Protein AF-A0A1Y6GDT4-F1 (afdb_monomer_lite)

Sequence (43 aa):
MRLQMLNGLSIVTLTMTFGEKTIEVNNVLLDTGCAAIIFTQIF

Radius of gyration: 11.56 Å; chains: 1; bounding box: 30×21×27 Å

pLDDT: mean 89.31, std 10.87, range [46.19, 96.69]

Structure (mmCIF, N/CA/C/O backbone):
data_AF-A0A1Y6GDT4-F1
#
_entry.id   AF-A0A1Y6GDT4-F1
#
loop_
_atom_site.group_PDB
_atom_site.id
_atom_site.type_symbol
_atom_site.label_atom_id
_atom_site.label_alt_id
_atom_site.label_comp_id
_atom_site.label_asym_id
_atom_site.label_entity_id
_atom_site.label_seq_id
_atom_site.pdbx_PDB_ins_code
_atom_site.Cartn_x
_atom_site.Cartn_y
_atom_site.Cartn_z
_atom_site.occupancy
_atom_site.B_iso_or_equiv
_atom_site.auth_seq_id
_atom_site.auth_comp_id
_atom_site.auth_asym_id
_atom_site.auth_atom_id
_atom_site.pdbx_PDB_model_num
ATOM 1 N N . MET A 1 1 ? -4.384 11.860 2.548 1.00 63.19 1 MET A N 1
ATOM 2 C CA . MET A 1 1 ? -3.506 11.079 1.650 1.00 63.19 1 MET A CA 1
ATOM 3 C C . MET A 1 1 ? -2.262 11.904 1.359 1.00 63.19 1 MET A C 1
ATOM 5 O O . MET A 1 1 ? -2.396 13.023 0.878 1.00 63.19 1 MET A O 1
ATOM 9 N N . ARG A 1 2 ? -1.077 11.392 1.699 1.00 81.56 2 ARG A N 1
ATOM 10 C CA . ARG A 1 2 ? 0.219 12.010 1.380 1.00 81.56 2 ARG A CA 1
ATOM 11 C C . ARG A 1 2 ? 0.959 11.054 0.452 1.00 81.56 2 ARG A C 1
ATOM 13 O O . ARG A 1 2 ? 1.146 9.902 0.831 1.00 81.56 2 ARG A O 1
ATOM 20 N N . LEU A 1 3 ? 1.327 11.517 -0.741 1.00 88.25 3 LEU A N 1
ATOM 21 C CA . LEU A 1 3 ? 2.089 10.756 -1.732 1.00 88.25 3 LEU A CA 1
ATOM 22 C C . LEU A 1 3 ? 3.500 11.329 -1.833 1.00 88.25 3 LEU A C 1
ATOM 24 O O . LEU A 1 3 ? 3.680 12.545 -1.858 1.00 88.25 3 LEU A O 1
ATOM 28 N N . GLN A 1 4 ? 4.491 10.449 -1.878 1.00 94.19 4 GLN A N 1
ATOM 29 C CA . GLN A 1 4 ? 5.896 10.800 -2.016 1.00 94.19 4 GLN A CA 1
ATOM 30 C C . GLN A 1 4 ? 6.596 9.817 -2.952 1.00 94.19 4 GLN A C 1
ATOM 32 O O . GLN A 1 4 ? 6.307 8.623 -2.949 1.00 94.19 4 GLN A O 1
ATOM 37 N N . MET A 1 5 ? 7.534 10.325 -3.746 1.00 94.44 5 MET A N 1
ATOM 38 C CA . MET A 1 5 ? 8.422 9.492 -4.548 1.00 94.44 5 MET A CA 1
ATOM 39 C C . MET A 1 5 ? 9.697 9.222 -3.755 1.00 94.44 5 MET A C 1
ATOM 41 O O . MET A 1 5 ? 10.427 10.157 -3.435 1.00 94.44 5 MET A O 1
ATOM 45 N N . LEU A 1 6 ? 9.970 7.956 -3.445 1.00 94.19 6 LEU A N 1
ATOM 46 C CA . LEU A 1 6 ? 11.187 7.519 -2.760 1.00 94.19 6 LEU A CA 1
ATOM 47 C C . LEU A 1 6 ? 11.918 6.517 -3.647 1.00 94.19 6 LEU A C 1
ATOM 49 O O . LEU A 1 6 ? 11.384 5.452 -3.936 1.00 94.19 6 LEU A O 1
ATOM 53 N N . ASN A 1 7 ? 13.129 6.855 -4.095 1.00 94.81 7 ASN A N 1
ATOM 54 C CA . ASN A 1 7 ? 13.954 5.989 -4.951 1.00 94.81 7 ASN A CA 1
ATOM 55 C C . ASN A 1 7 ? 13.213 5.457 -6.197 1.00 94.81 7 ASN A C 1
ATOM 57 O O . ASN A 1 7 ? 13.388 4.310 -6.591 1.00 94.81 7 ASN A O 1
ATOM 61 N N . GLY A 1 8 ? 12.348 6.282 -6.798 1.00 94.06 8 GLY A N 1
ATOM 62 C CA . GLY A 1 8 ? 11.543 5.889 -7.961 1.00 94.06 8 GLY A CA 1
ATOM 63 C C . GLY A 1 8 ? 10.265 5.107 -7.634 1.00 94.06 8 GLY A C 1
ATOM 64 O O . GLY A 1 8 ? 9.522 4.779 -8.552 1.00 94.06 8 GLY A O 1
ATOM 65 N N . LEU A 1 9 ? 9.963 4.860 -6.358 1.00 95.44 9 LEU A N 1
ATOM 66 C CA . LEU A 1 9 ? 8.736 4.201 -5.910 1.00 95.44 9 LEU A CA 1
ATOM 67 C C . LEU A 1 9 ? 7.710 5.219 -5.406 1.00 95.44 9 LEU A C 1
ATOM 69 O O . LEU A 1 9 ? 8.050 6.139 -4.658 1.00 95.44 9 LEU A O 1
ATOM 73 N N . SER A 1 10 ? 6.444 5.028 -5.779 1.00 95.56 10 SER A N 1
ATOM 74 C CA . SER A 1 10 ? 5.319 5.822 -5.280 1.00 95.56 10 SER A CA 1
ATOM 75 C C . SER A 1 10 ? 4.868 5.294 -3.924 1.00 95.56 10 SER A C 1
ATOM 77 O O . SER A 1 10 ? 4.175 4.284 -3.835 1.00 95.56 10 SER A O 1
ATOM 79 N N . ILE A 1 11 ? 5.272 5.981 -2.861 1.00 96.06 11 ILE A N 1
ATOM 80 C CA . ILE A 1 11 ? 4.965 5.612 -1.483 1.00 96.06 11 ILE A CA 1
ATOM 81 C C . ILE A 1 11 ? 3.884 6.542 -0.932 1.00 96.06 11 ILE A C 1
ATOM 83 O O . ILE A 1 11 ? 3.952 7.761 -1.100 1.00 96.06 11 ILE A O 1
ATOM 87 N N . VAL A 1 12 ? 2.887 5.978 -0.254 1.00 94.69 12 VAL A N 1
ATOM 88 C CA . VAL A 1 12 ? 1.765 6.723 0.325 1.00 94.69 12 VAL A CA 1
ATOM 89 C C . VAL A 1 12 ? 1.548 6.383 1.799 1.00 94.69 12 VAL A C 1
ATOM 91 O O . VAL A 1 12 ? 1.886 5.294 2.264 1.00 94.69 12 VAL A O 1
ATOM 94 N N . THR A 1 13 ? 0.948 7.321 2.533 1.00 93.19 13 THR A N 1
ATOM 95 C CA . THR A 1 13 ? 0.280 7.032 3.812 1.00 93.19 13 THR A CA 1
ATOM 96 C C . THR A 1 13 ? -1.207 6.818 3.551 1.00 93.19 13 THR A C 1
ATOM 98 O O . THR A 1 13 ? -1.861 7.669 2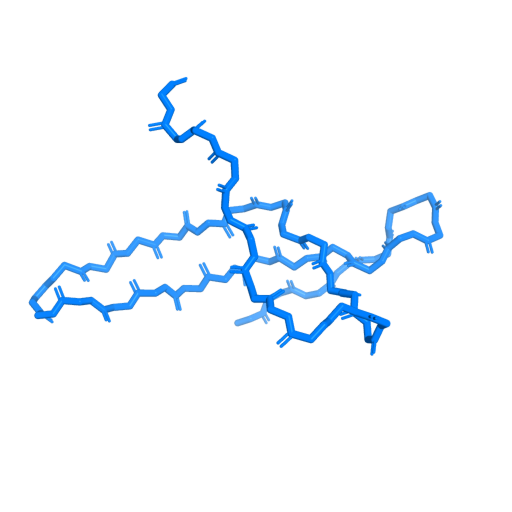.930 1.00 93.19 13 THR A O 1
ATOM 101 N N . LEU A 1 14 ? -1.730 5.690 4.030 1.00 92.00 14 LEU A N 1
ATOM 102 C CA . LEU A 1 14 ? -3.101 5.247 3.822 1.00 92.00 14 LEU A CA 1
ATOM 103 C C . LEU A 1 14 ? -3.848 5.235 5.158 1.00 92.00 14 LEU A C 1
ATOM 105 O O . LEU A 1 14 ? -3.432 4.576 6.106 1.00 92.00 14 LEU A O 1
ATOM 109 N N . THR A 1 15 ? -4.952 5.971 5.238 1.00 92.94 15 THR A N 1
ATOM 110 C CA . THR A 1 15 ? -5.838 5.958 6.406 1.00 92.94 15 THR A CA 1
ATOM 111 C C . THR A 1 15 ? -6.949 4.950 6.147 1.00 92.94 15 THR A C 1
ATOM 113 O O . TH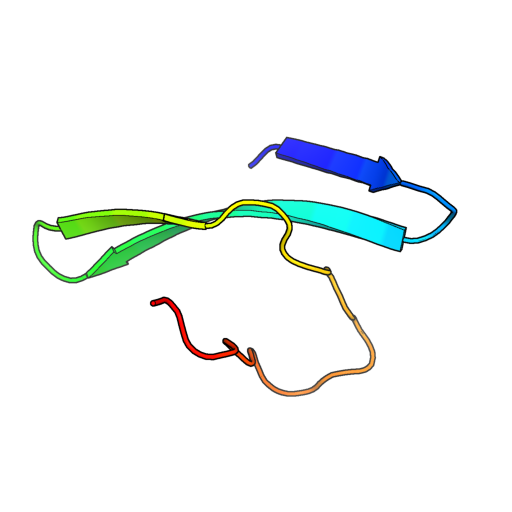R A 1 15 ? -7.665 5.073 5.154 1.00 92.94 15 THR A O 1
ATOM 116 N N . MET A 1 16 ? -7.087 3.951 7.016 1.00 91.06 16 MET A N 1
ATOM 117 C CA . MET A 1 16 ? -8.128 2.928 6.920 1.00 91.06 16 MET A CA 1
ATOM 118 C C . MET A 1 16 ? -9.040 3.005 8.132 1.00 91.06 16 MET A C 1
ATOM 120 O O . MET A 1 16 ? -8.563 3.079 9.264 1.00 91.06 16 MET A O 1
ATOM 124 N N . THR A 1 17 ? -10.344 2.933 7.892 1.00 94.94 17 THR A N 1
ATOM 125 C CA . THR A 1 17 ? -11.355 2.925 8.948 1.00 94.94 17 THR A CA 1
ATOM 126 C C . THR A 1 17 ? -12.144 1.624 8.884 1.00 94.94 17 THR A C 1
ATOM 128 O O . THR A 1 17 ? -12.640 1.243 7.825 1.00 94.94 17 THR A O 1
ATOM 131 N N . PHE A 1 18 ? -12.260 0.942 10.022 1.00 90.81 18 PHE A N 1
ATOM 132 C CA . PHE A 1 18 ? -13.069 -0.260 10.188 1.00 90.81 18 PHE A CA 1
ATOM 133 C C . PHE A 1 18 ? -13.888 -0.159 11.479 1.00 90.81 18 PHE A C 1
ATOM 135 O O . PHE A 1 18 ? -13.340 -0.166 12.586 1.00 90.81 18 PHE A O 1
ATOM 142 N N . 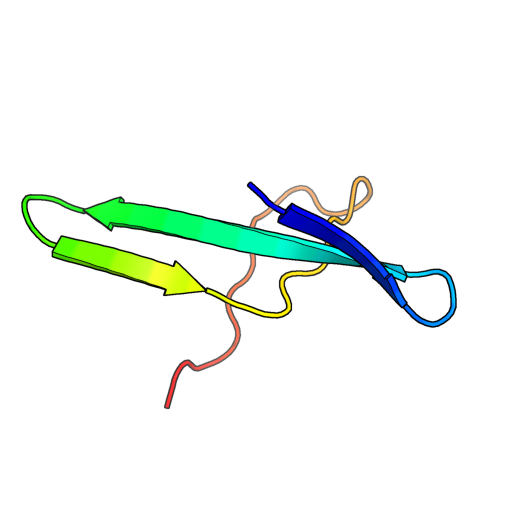GLY A 1 19 ? -15.210 -0.039 11.332 1.00 95.38 19 GLY A N 1
ATOM 143 C CA . GLY A 1 19 ? -16.090 0.354 12.433 1.00 95.38 19 GLY A CA 1
ATOM 144 C C . GLY A 1 19 ? -15.696 1.733 12.965 1.00 95.38 19 GLY A C 1
ATOM 145 O O . GLY A 1 19 ? -15.553 2.677 12.195 1.00 95.38 19 GLY A O 1
ATOM 146 N N . GLU A 1 20 ? -15.460 1.830 14.272 1.00 96.69 20 GLU A N 1
ATOM 147 C CA . GLU A 1 20 ? -14.995 3.063 14.929 1.00 96.69 20 GLU A CA 1
ATOM 148 C C . GLU A 1 20 ? -13.463 3.173 15.0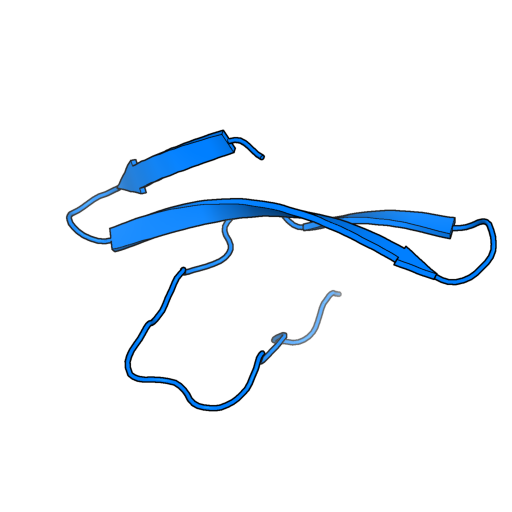08 1.00 96.69 20 GLU A C 1
ATOM 150 O O . GLU A 1 20 ? -12.925 4.149 15.530 1.00 96.69 20 GLU A O 1
ATOM 155 N N . LYS A 1 21 ? -12.727 2.175 14.505 1.00 94.56 21 LYS A N 1
ATOM 156 C CA . LYS A 1 21 ? -11.262 2.171 14.548 1.00 94.56 21 LYS A CA 1
ATOM 157 C C . LYS A 1 21 ? -10.707 2.788 13.281 1.00 94.56 21 LYS A C 1
ATOM 159 O O . LYS A 1 21 ? -11.056 2.366 12.183 1.00 94.56 21 LYS A O 1
ATOM 164 N N . THR A 1 22 ? -9.791 3.733 13.446 1.00 95.50 22 THR A N 1
ATOM 165 C CA . THR A 1 22 ? -9.014 4.303 12.346 1.00 95.50 22 THR A CA 1
ATOM 166 C C . THR A 1 22 ? -7.541 4.010 12.574 1.00 95.50 22 THR A C 1
ATOM 168 O O . THR A 1 22 ? -7.040 4.199 13.681 1.00 95.50 22 THR A O 1
ATOM 171 N N . ILE A 1 23 ? -6.859 3.536 11.534 1.00 92.00 23 ILE A N 1
ATOM 172 C CA . ILE A 1 23 ? -5.416 3.304 11.539 1.00 92.00 23 ILE A CA 1
ATOM 173 C C . ILE A 1 23 ? -4.763 4.037 10.369 1.00 92.00 23 ILE A C 1
ATOM 175 O O . ILE A 1 23 ? -5.321 4.101 9.273 1.00 92.00 23 ILE A O 1
ATOM 179 N N . GLU A 1 24 ? -3.569 4.573 10.598 1.00 92.31 24 GLU A N 1
ATOM 180 C CA . GLU A 1 24 ? -2.687 5.033 9.528 1.00 92.31 24 GLU A CA 1
ATOM 181 C C . GLU A 1 24 ? -1.649 3.959 9.227 1.00 92.31 24 GLU A C 1
ATOM 183 O O . GLU A 1 24 ? -0.864 3.565 10.088 1.00 92.31 24 GLU A O 1
ATOM 188 N N . VAL A 1 25 ? -1.633 3.507 7.977 1.00 90.75 25 VAL A N 1
ATOM 189 C CA . VAL A 1 25 ? -0.597 2.633 7.440 1.00 90.75 25 VAL A CA 1
ATOM 190 C C . VAL A 1 25 ? 0.367 3.499 6.649 1.00 90.75 25 VAL A C 1
ATOM 192 O O . VAL A 1 25 ? 0.019 4.093 5.628 1.00 90.75 25 VAL A O 1
ATOM 195 N N . ASN A 1 26 ? 1.588 3.593 7.153 1.00 90.12 26 ASN A N 1
ATOM 196 C CA . ASN A 1 26 ? 2.665 4.325 6.506 1.00 90.12 26 ASN A CA 1
ATOM 197 C C . ASN A 1 26 ? 3.434 3.416 5.548 1.00 90.12 26 ASN A C 1
ATOM 199 O O . ASN A 1 26 ? 3.433 2.198 5.700 1.00 90.12 26 ASN A O 1
ATOM 203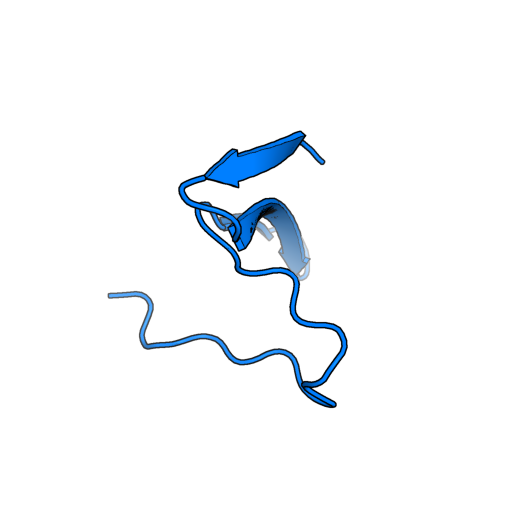 N N . ASN A 1 27 ? 4.149 4.028 4.605 1.00 92.00 27 ASN A N 1
ATOM 204 C CA . ASN A 1 27 ? 5.038 3.332 3.674 1.00 92.00 27 ASN A CA 1
ATOM 205 C C . ASN A 1 27 ? 4.336 2.295 2.780 1.00 92.00 27 ASN A C 1
ATOM 207 O O . ASN A 1 27 ? 4.889 1.236 2.494 1.00 92.00 27 ASN A O 1
ATOM 211 N N . VAL A 1 28 ? 3.126 2.608 2.313 1.00 93.19 28 VAL A N 1
ATOM 212 C CA . VAL A 1 28 ? 2.395 1.754 1.370 1.00 93.19 28 VAL A CA 1
ATOM 213 C C . VAL A 1 28 ? 2.896 2.021 -0.045 1.00 93.19 28 VAL A C 1
ATOM 215 O O . VAL A 1 28 ? 2.909 3.170 -0.487 1.00 93.19 28 VAL A O 1
ATOM 218 N N . LEU A 1 29 ? 3.287 0.971 -0.766 1.00 94.88 29 LEU A N 1
ATOM 219 C CA . LEU A 1 29 ? 3.608 1.064 -2.188 1.00 94.88 29 LEU A CA 1
ATOM 220 C C . LEU A 1 29 ? 2.316 1.157 -3.006 1.00 94.88 29 LEU A C 1
ATOM 222 O O . LEU A 1 29 ? 1.449 0.290 -2.906 1.00 94.88 29 LEU A O 1
ATOM 226 N N . LEU A 1 30 ? 2.198 2.195 -3.831 1.00 93.75 30 LEU A N 1
ATOM 227 C CA . LEU A 1 30 ? 1.123 2.318 -4.807 1.00 93.75 30 LEU A CA 1
ATOM 228 C C . LEU A 1 30 ? 1.534 1.601 -6.100 1.00 93.75 30 LEU A C 1
ATOM 230 O O . LEU A 1 30 ? 2.247 2.164 -6.929 1.00 93.75 30 LEU A O 1
ATOM 234 N N . ASP A 1 31 ? 1.092 0.355 -6.249 1.00 93.31 31 ASP A N 1
ATOM 235 C CA . ASP A 1 31 ? 1.419 -0.509 -7.384 1.00 93.31 31 ASP A CA 1
ATOM 236 C C . ASP A 1 31 ? 0.202 -0.693 -8.306 1.00 93.31 31 ASP A C 1
ATOM 238 O O . ASP A 1 31 ? -0.803 -1.286 -7.921 1.00 93.31 31 ASP A O 1
ATOM 242 N N . THR A 1 32 ? 0.294 -0.181 -9.537 1.00 92.81 32 THR A N 1
ATOM 243 C CA . THR A 1 32 ? -0.774 -0.300 -10.552 1.00 92.81 32 THR A CA 1
ATOM 244 C C . THR A 1 32 ? -0.773 -1.647 -11.280 1.00 92.81 32 THR A C 1
ATOM 246 O O . THR A 1 32 ? -1.751 -1.973 -11.949 1.00 92.81 32 THR A O 1
ATOM 249 N N . G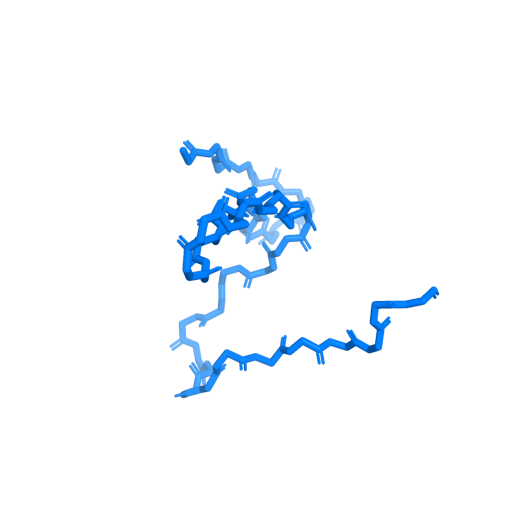LY A 1 33 ? 0.298 -2.437 -11.149 1.00 95.19 33 GLY A N 1
ATOM 250 C CA . GLY A 1 33 ? 0.396 -3.791 -11.694 1.00 95.19 33 GLY A CA 1
ATOM 251 C C . GLY A 1 33 ? -0.167 -4.868 -10.762 1.00 95.19 33 GLY A C 1
ATOM 252 O O . GLY A 1 33 ? -0.324 -6.014 -11.183 1.00 95.19 33 GLY A O 1
ATOM 253 N N . CYS A 1 34 ? -0.491 -4.523 -9.512 1.00 94.06 34 CYS A N 1
ATOM 254 C CA . CYS A 1 34 ? -1.037 -5.456 -8.535 1.00 94.06 34 CYS A CA 1
ATOM 255 C C . CYS A 1 34 ? -2.569 -5.369 -8.476 1.00 94.06 34 CYS A C 1
ATOM 257 O O . CYS A 1 34 ? -3.140 -4.318 -8.198 1.00 94.06 34 CYS A O 1
ATOM 259 N N . ALA A 1 35 ? -3.255 -6.492 -8.701 1.00 94.38 35 ALA A N 1
ATOM 260 C CA . ALA A 1 35 ? -4.720 -6.555 -8.668 1.00 94.38 35 ALA A CA 1
ATOM 261 C C . ALA A 1 35 ? -5.312 -6.621 -7.246 1.00 94.38 35 ALA A C 1
ATOM 263 O O . ALA A 1 35 ? -6.531 -6.567 -7.082 1.00 94.38 35 ALA A O 1
ATOM 264 N N . ALA A 1 36 ? -4.472 -6.776 -6.221 1.00 92.44 36 ALA A N 1
ATOM 265 C CA . ALA A 1 36 ? -4.887 -6.936 -4.835 1.00 92.44 36 ALA A CA 1
ATOM 266 C C . ALA A 1 36 ? -4.119 -5.981 -3.920 1.00 92.44 36 ALA A C 1
ATOM 268 O O . ALA A 1 36 ? -2.953 -5.676 -4.150 1.00 92.44 36 ALA A O 1
ATOM 269 N N . ILE A 1 37 ? -4.764 -5.555 -2.835 1.00 90.31 37 ILE A N 1
ATOM 270 C CA . ILE A 1 37 ? -4.078 -4.856 -1.749 1.00 90.31 37 ILE A CA 1
ATOM 271 C C . ILE A 1 37 ? -3.517 -5.921 -0.814 1.00 90.31 37 ILE A C 1
ATOM 273 O O . ILE A 1 37 ? -4.270 -6.698 -0.227 1.00 90.31 37 ILE A O 1
ATOM 277 N N . ILE A 1 38 ? -2.195 -5.960 -0.691 1.00 91.25 38 ILE A N 1
ATOM 278 C CA . ILE A 1 38 ? -1.492 -6.939 0.134 1.00 91.25 38 ILE A CA 1
ATOM 279 C C . ILE A 1 38 ? -0.885 -6.216 1.332 1.00 91.25 38 ILE A C 1
ATOM 281 O O . ILE A 1 38 ? -0.101 -5.284 1.172 1.00 91.25 38 ILE A O 1
ATOM 285 N N . PHE A 1 39 ? -1.227 -6.674 2.535 1.00 86.00 39 PHE A N 1
ATOM 286 C CA . PHE A 1 39 ? -0.577 -6.255 3.774 1.00 86.00 39 PHE A CA 1
ATOM 287 C C . PHE A 1 39 ? 0.349 -7.378 4.238 1.00 86.00 39 PHE A C 1
ATOM 289 O O . PHE A 1 39 ? -0.091 -8.515 4.414 1.00 86.00 39 PHE A O 1
ATOM 296 N N . THR A 1 40 ? 1.631 -7.078 4.429 1.00 79.94 40 THR A N 1
ATOM 297 C CA . THR A 1 40 ? 2.542 -7.983 5.141 1.00 79.94 40 THR A CA 1
ATOM 298 C C . THR A 1 40 ? 2.270 -7.887 6.647 1.00 79.94 40 THR A C 1
ATOM 300 O O . THR A 1 40 ? 1.630 -6.935 7.095 1.00 79.94 40 THR A O 1
ATOM 303 N N . GLN A 1 41 ? 2.666 -8.903 7.426 1.00 65.88 41 GLN A N 1
ATOM 304 C CA . GLN A 1 41 ? 2.332 -9.002 8.854 1.00 65.88 41 GLN A CA 1
ATOM 305 C C . GLN A 1 41 ? 2.624 -7.687 9.599 1.00 65.88 41 GLN A C 1
ATOM 307 O O . GLN A 1 41 ? 3.767 -7.244 9.670 1.00 65.88 41 GLN A O 1
ATOM 312 N N . ILE A 1 42 ? 1.567 -7.080 10.145 1.00 56.12 42 ILE A N 1
ATOM 313 C CA . ILE A 1 42 ? 1.621 -5.887 10.993 1.00 56.12 42 ILE A CA 1
ATOM 314 C C . ILE A 1 42 ? 1.851 -6.377 12.429 1.00 56.12 42 ILE A C 1
ATOM 316 O O . ILE A 1 42 ? 0.894 -6.500 13.190 1.00 56.12 42 ILE A O 1
ATOM 320 N N . PHE A 1 43 ? 3.090 -6.742 12.769 1.00 46.19 43 PHE A N 1
ATOM 321 C CA . PHE A 1 43 ? 3.524 -7.002 14.147 1.00 46.19 43 PHE A CA 1
ATOM 322 C C . PHE A 1 43 ? 4.940 -6.478 14.362 1.00 46.19 43 PHE A C 1
ATOM 324 O O . PHE A 1 43 ? 5.828 -6.860 13.568 1.00 46.19 43 PHE A O 1
#

Foldseek 3Di:
DDWDQDPNWTWDWDWDDDPNDIDIDGGQTDDPPDPDRDDDDPD

Secondary structure (DSSP, 8-state):
-EEEEETTEEEEEEEEEETTEEEEEEEEE--TT-SS-------